Protein AF-A0A821RRM2-F1 (afdb_monomer_lite)

Structure (mmCIF, N/CA/C/O backbone):
data_AF-A0A821RRM2-F1
#
_entry.id   AF-A0A821RRM2-F1
#
loop_
_atom_site.group_PDB
_atom_site.id
_atom_site.type_symbol
_atom_site.label_atom_id
_atom_site.label_alt_id
_atom_site.label_comp_id
_atom_site.label_asym_id
_atom_site.label_entity_id
_atom_site.label_seq_id
_atom_site.pdbx_PDB_ins_code
_atom_site.Cartn_x
_atom_site.Cartn_y
_atom_site.Cartn_z
_atom_site.occupancy
_atom_site.B_iso_or_equiv
_atom_site.auth_seq_id
_atom_site.auth_comp_id
_atom_site.auth_asym_id
_atom_site.auth_atom_id
_atom_site.pdbx_PDB_model_num
ATOM 1 N N . MET A 1 1 ? -16.870 26.090 19.210 1.00 79.38 1 MET A N 1
ATOM 2 C CA . MET A 1 1 ? -16.676 26.499 17.802 1.00 79.38 1 MET A CA 1
ATOM 3 C C . MET A 1 1 ? -15.301 26.097 17.272 1.00 79.38 1 MET A C 1
ATOM 5 O O . MET A 1 1 ? -15.277 25.319 16.337 1.00 79.38 1 MET A O 1
ATOM 9 N N . ARG A 1 2 ? -14.182 26.495 17.902 1.00 90.62 2 ARG A N 1
ATOM 10 C CA . ARG A 1 2 ? -12.814 26.123 17.465 1.00 90.62 2 ARG A CA 1
ATOM 11 C C . ARG A 1 2 ? -12.615 24.626 17.156 1.00 90.62 2 ARG A C 1
ATOM 13 O O . ARG A 1 2 ? -12.273 24.300 16.036 1.00 90.62 2 ARG A O 1
ATOM 20 N N . ARG A 1 3 ? -12.985 23.727 18.078 1.00 85.62 3 ARG A N 1
ATOM 21 C CA . ARG A 1 3 ? -12.879 22.264 17.868 1.00 85.62 3 ARG A CA 1
ATOM 22 C C . ARG A 1 3 ? -13.629 21.737 16.639 1.00 85.62 3 ARG A C 1
ATOM 24 O O . ARG A 1 3 ? -13.210 20.756 16.046 1.00 85.62 3 ARG A O 1
ATOM 31 N N . LEU A 1 4 ? -14.749 22.365 16.281 1.00 85.38 4 LEU A N 1
ATOM 32 C CA . LEU A 1 4 ? -15.522 21.971 15.103 1.00 85.38 4 LEU A CA 1
ATOM 33 C C . LEU A 1 4 ? -14.800 22.395 13.820 1.00 85.38 4 LEU A C 1
ATOM 35 O O . LEU A 1 4 ? -14.797 21.649 12.850 1.00 85.38 4 LEU A O 1
ATOM 39 N N . VAL A 1 5 ? -14.169 23.573 13.831 1.00 89.31 5 VAL A N 1
ATOM 40 C CA . VAL A 1 5 ? -13.319 24.034 12.726 1.00 89.31 5 VAL A CA 1
ATOM 41 C C . VAL A 1 5 ? -12.130 23.091 12.568 1.00 89.31 5 VAL A C 1
ATOM 43 O O . VAL A 1 5 ? -11.920 22.588 11.473 1.00 89.31 5 VAL A O 1
ATOM 46 N N . ASP A 1 6 ? -11.436 22.768 13.662 1.00 85.38 6 ASP A N 1
ATOM 47 C CA . ASP A 1 6 ? -10.286 21.853 13.646 1.00 85.38 6 ASP A CA 1
ATOM 48 C C . ASP A 1 6 ? -10.661 20.471 13.069 1.00 85.38 6 ASP A C 1
ATOM 50 O O . ASP A 1 6 ? -9.916 19.908 12.276 1.00 85.38 6 ASP A O 1
ATOM 54 N N . MET A 1 7 ? -11.852 19.952 13.392 1.00 85.31 7 MET A N 1
ATOM 55 C CA . MET A 1 7 ? -12.359 18.691 12.834 1.00 85.31 7 MET A CA 1
ATOM 56 C C . MET A 1 7 ? -12.593 18.757 11.315 1.00 85.31 7 MET A C 1
ATOM 58 O O . MET A 1 7 ? -12.274 17.809 10.607 1.00 85.31 7 MET A O 1
ATOM 62 N N . ASN A 1 8 ? -13.135 19.867 10.801 1.00 86.69 8 ASN A N 1
ATOM 63 C CA . ASN A 1 8 ? -13.323 20.046 9.355 1.00 86.69 8 ASN A CA 1
ATOM 64 C C . ASN A 1 8 ? -11.982 20.196 8.627 1.00 86.69 8 ASN A C 1
ATOM 66 O O . ASN A 1 8 ? -11.813 19.681 7.529 1.00 86.69 8 ASN A O 1
ATOM 70 N N . LEU A 1 9 ? -11.023 20.880 9.249 1.00 88.19 9 LEU A N 1
ATOM 71 C CA . LEU A 1 9 ? -9.667 21.015 8.726 1.00 88.19 9 LEU A CA 1
ATOM 72 C C . LEU A 1 9 ? -8.960 19.655 8.646 1.00 88.19 9 LEU A C 1
ATOM 74 O O . LEU A 1 9 ? -8.400 19.334 7.605 1.00 88.19 9 LEU A O 1
ATOM 78 N N . ALA A 1 10 ? -9.075 18.822 9.683 1.00 84.38 10 ALA A N 1
ATOM 79 C CA . ALA A 1 10 ? -8.539 17.461 9.670 1.00 84.38 10 ALA A CA 1
ATOM 80 C C . ALA A 1 10 ? -9.186 16.577 8.588 1.00 84.38 10 ALA A C 1
ATOM 82 O O . ALA A 1 10 ? -8.520 15.731 7.999 1.00 84.38 10 ALA A O 1
ATOM 83 N N . TYR A 1 11 ? -10.474 16.780 8.292 1.00 83.50 11 TYR A N 1
ATOM 84 C CA . TYR A 1 11 ? -11.148 16.073 7.201 1.00 83.50 11 TYR A CA 1
ATOM 85 C C . TYR A 1 11 ? -10.563 16.428 5.825 1.00 83.50 11 TYR A C 1
ATOM 87 O O . TYR A 1 11 ? -10.404 15.550 4.983 1.00 83.50 11 TYR A O 1
ATOM 95 N N . ILE A 1 12 ? -10.187 17.692 5.611 1.00 86.00 12 ILE A N 1
ATOM 96 C CA . ILE A 1 12 ? -9.493 18.120 4.387 1.00 86.00 12 ILE A CA 1
ATOM 97 C C . ILE A 1 12 ? -8.112 17.464 4.293 1.00 86.00 12 ILE A C 1
ATOM 99 O O . ILE A 1 12 ? -7.766 16.926 3.248 1.00 86.00 12 ILE A O 1
ATOM 103 N N . GLU A 1 13 ? -7.342 17.463 5.385 1.00 84.62 13 GLU A N 1
ATOM 104 C CA . GLU A 1 13 ? -6.034 16.787 5.421 1.00 84.62 13 GLU A CA 1
ATOM 105 C C . GLU A 1 13 ? -6.153 15.291 5.155 1.00 84.62 13 GLU A C 1
ATOM 107 O O . GLU A 1 13 ? -5.266 14.707 4.545 1.00 84.62 13 GLU A O 1
ATOM 112 N N . HIS A 1 14 ? -7.245 14.671 5.602 1.00 82.19 14 HIS A N 1
ATOM 113 C CA . HIS A 1 14 ? -7.538 13.279 5.302 1.00 82.19 14 HIS A CA 1
ATOM 114 C C . HIS A 1 14 ? -7.825 13.058 3.818 1.00 82.19 14 HIS A C 1
ATOM 116 O O . HIS A 1 14 ? -7.229 12.169 3.216 1.00 82.19 14 HIS A O 1
ATOM 122 N N . TYR A 1 15 ? -8.710 13.869 3.239 1.00 83.56 15 TYR A N 1
ATOM 123 C CA . TYR A 1 15 ? -9.107 13.751 1.839 1.00 83.56 15 TYR A CA 1
ATOM 124 C C . TYR A 1 15 ? -7.927 13.982 0.884 1.00 83.56 15 TYR A C 1
ATOM 126 O O . TYR A 1 15 ? -7.741 13.233 -0.070 1.00 83.56 15 TYR A O 1
ATOM 134 N N . GLU A 1 16 ? -7.087 14.972 1.184 1.00 84.31 16 GLU A N 1
ATOM 135 C CA . GLU A 1 16 ? -5.896 15.297 0.388 1.00 84.31 16 GLU A CA 1
ATOM 136 C C . GLU A 1 16 ? -4.652 14.501 0.785 1.00 84.31 16 GLU A C 1
ATOM 138 O O . GLU A 1 16 ? -3.625 14.576 0.110 1.00 84.31 16 GLU A O 1
ATOM 143 N N . ALA A 1 17 ? -4.726 13.783 1.907 1.00 86.00 17 ALA A N 1
ATOM 144 C CA . ALA A 1 17 ? -3.633 13.038 2.515 1.00 86.00 17 ALA A CA 1
ATOM 145 C C . ALA A 1 17 ? -2.314 13.833 2.619 1.00 86.00 17 ALA A C 1
ATOM 147 O O . ALA A 1 17 ? -1.220 13.327 2.360 1.00 86.00 17 ALA A O 1
ATOM 148 N N . SER A 1 18 ? -2.426 15.103 3.009 1.00 84.12 18 SER A N 1
ATOM 149 C CA . SER A 1 18 ? -1.307 16.028 3.209 1.00 84.12 18 SER A CA 1
ATOM 150 C C . SER A 1 18 ? -1.674 17.069 4.268 1.00 84.12 18 SER A C 1
ATOM 152 O O . SER A 1 18 ? -2.852 17.327 4.525 1.00 84.12 18 SER A O 1
ATOM 154 N N . ASN A 1 19 ? -0.668 17.668 4.911 1.00 86.31 19 ASN A N 1
ATOM 155 C CA . ASN A 1 19 ? -0.900 18.740 5.873 1.00 86.31 19 ASN A CA 1
ATOM 156 C C . ASN A 1 19 ? -1.452 19.990 5.167 1.00 86.31 19 ASN A C 1
ATOM 158 O O . ASN A 1 19 ? -0.992 20.364 4.087 1.00 86.31 19 ASN A O 1
ATOM 162 N N . LEU A 1 20 ? -2.356 20.735 5.811 1.00 88.00 20 LEU A N 1
ATOM 163 C CA . LEU A 1 20 ? -2.951 21.941 5.208 1.00 88.00 20 LEU A CA 1
ATOM 164 C C . LEU A 1 20 ? -1.931 22.996 4.770 1.00 88.00 20 LEU A C 1
ATOM 166 O O . LEU A 1 20 ? -2.182 23.748 3.832 1.00 88.00 20 LEU A O 1
ATOM 170 N N . ASN A 1 21 ? -0.798 23.095 5.466 1.00 90.25 21 ASN A N 1
ATOM 171 C CA . ASN A 1 21 ? 0.262 24.052 5.146 1.00 90.25 21 ASN A CA 1
ATOM 172 C C . ASN A 1 21 ? 1.103 23.648 3.924 1.00 90.25 21 ASN A C 1
ATOM 174 O O . ASN A 1 21 ? 1.885 24.469 3.446 1.00 90.25 21 ASN A O 1
ATOM 178 N N . GLU A 1 22 ? 0.959 22.418 3.438 1.00 88.50 22 GLU A N 1
ATOM 179 C CA . GLU A 1 22 ? 1.596 21.907 2.220 1.00 88.50 22 GLU A CA 1
ATOM 180 C C . GLU A 1 22 ? 0.653 21.985 1.010 1.00 88.50 22 GLU A C 1
ATOM 182 O O . GLU A 1 22 ? 1.111 21.988 -0.136 1.00 88.50 22 GLU A O 1
ATOM 187 N N . LEU A 1 23 ? -0.657 22.120 1.247 1.00 87.12 23 LEU A N 1
ATOM 188 C CA . LEU A 1 23 ? -1.645 22.257 0.186 1.00 87.12 23 LEU A CA 1
ATOM 189 C C . LEU A 1 23 ? -1.514 23.598 -0.538 1.00 87.12 23 LEU A C 1
ATOM 191 O O . LEU A 1 23 ? -1.471 24.683 0.049 1.00 87.12 23 LEU A O 1
ATOM 195 N N . SER A 1 24 ? -1.536 23.537 -1.866 1.00 86.50 24 SER A N 1
ATOM 196 C CA . SER A 1 24 ? -1.605 24.740 -2.687 1.00 86.50 24 SER A CA 1
ATOM 197 C C . SER A 1 24 ? -3.017 25.322 -2.652 1.00 86.50 24 SER A C 1
ATOM 199 O O . SER A 1 24 ? -3.967 24.754 -3.196 1.00 86.50 24 SER A O 1
ATOM 201 N N . ALA A 1 25 ? -3.132 26.531 -2.096 1.00 83.75 25 ALA A N 1
ATOM 202 C CA . ALA A 1 25 ? -4.387 27.281 -2.009 1.00 83.75 25 ALA A CA 1
ATOM 203 C C . ALA A 1 25 ? -5.073 27.516 -3.372 1.00 83.75 25 ALA A C 1
ATOM 205 O O . ALA A 1 25 ? -6.271 27.783 -3.424 1.00 83.75 25 ALA A O 1
ATOM 206 N N . LYS A 1 26 ? -4.327 27.431 -4.484 1.00 81.62 26 LYS A N 1
ATOM 207 C CA . LYS A 1 26 ? -4.848 27.651 -5.842 1.00 81.62 26 LYS A CA 1
ATOM 208 C C . LYS A 1 26 ? -5.419 26.385 -6.485 1.00 81.62 26 LYS A C 1
ATOM 210 O O . LYS A 1 26 ? -6.297 26.499 -7.337 1.00 81.62 26 LYS A O 1
ATOM 215 N N . SER A 1 27 ? -4.890 25.206 -6.158 1.00 75.44 27 SER A N 1
ATOM 216 C CA . SER A 1 27 ? -5.254 23.958 -6.842 1.00 75.44 27 SER A CA 1
ATOM 217 C C . SER A 1 27 ? -6.244 23.103 -6.065 1.00 75.44 27 SER A C 1
ATOM 219 O O . SER A 1 27 ? -7.039 22.436 -6.714 1.00 75.44 27 SER A O 1
ATOM 221 N N . TYR A 1 28 ? -6.257 23.173 -4.731 1.00 72.06 28 TYR A N 1
ATOM 222 C CA . TYR A 1 28 ? -7.159 22.357 -3.907 1.00 72.06 28 TYR A CA 1
ATOM 223 C C . TYR A 1 28 ? -8.654 22.641 -4.169 1.00 72.06 28 TYR A C 1
ATOM 225 O O . TYR A 1 28 ? -9.496 21.763 -4.060 1.00 72.06 28 TYR A O 1
ATOM 233 N N . LEU A 1 29 ? -9.002 23.862 -4.592 1.00 72.44 29 LEU A N 1
ATOM 234 C CA . LEU A 1 29 ? -10.391 24.251 -4.879 1.00 72.44 29 LEU A CA 1
ATOM 235 C C . LEU A 1 29 ? -10.868 23.907 -6.297 1.00 72.44 29 LEU A C 1
ATOM 237 O O . LEU A 1 29 ? -11.991 24.264 -6.655 1.00 72.44 29 LEU A O 1
ATOM 241 N N . LYS A 1 30 ? -10.045 23.258 -7.131 1.00 73.38 30 LYS A N 1
ATOM 242 C CA . LYS A 1 30 ? -10.534 22.724 -8.406 1.00 73.38 30 LYS A CA 1
ATOM 243 C C . LYS A 1 30 ? -11.361 21.478 -8.105 1.00 73.38 30 LYS A C 1
ATOM 245 O O . LYS A 1 30 ? -10.858 20.369 -8.208 1.00 73.38 30 LYS A O 1
ATOM 250 N N . SER A 1 31 ? -12.610 21.681 -7.697 1.00 63.59 31 SER A N 1
ATOM 251 C CA . SER A 1 31 ? -13.557 20.584 -7.559 1.00 63.59 31 SER A CA 1
ATOM 252 C C . SER A 1 31 ? -13.755 19.927 -8.922 1.00 63.59 31 SER A C 1
ATOM 254 O O . SER A 1 31 ? -13.833 20.631 -9.935 1.00 63.59 31 SER A O 1
ATOM 256 N N . ASP A 1 32 ? -13.918 18.607 -8.936 1.00 64.06 32 ASP A N 1
ATOM 257 C CA . ASP A 1 32 ? -14.469 17.861 -10.069 1.00 64.06 32 ASP A CA 1
ATOM 258 C C . ASP A 1 32 ? -15.949 18.244 -10.243 1.00 64.06 32 ASP A C 1
ATOM 260 O O . ASP A 1 32 ? -16.858 17.476 -9.948 1.00 64.06 32 ASP A O 1
ATOM 264 N N . ALA A 1 33 ? -16.200 19.490 -10.655 1.00 62.00 33 ALA A N 1
ATOM 265 C CA . ALA A 1 33 ? -17.505 20.150 -10.596 1.00 62.00 33 ALA A CA 1
ATOM 266 C C . ALA A 1 33 ? -18.593 19.471 -11.447 1.00 62.00 33 ALA A C 1
ATOM 268 O O . ALA A 1 33 ? -19.766 19.797 -11.291 1.00 62.00 33 ALA A O 1
ATOM 269 N N . ASP A 1 34 ? -18.212 18.520 -12.301 1.00 66.62 34 ASP A N 1
ATOM 270 C CA . ASP A 1 34 ? -19.092 17.890 -13.282 1.00 66.62 34 ASP A CA 1
ATOM 271 C C . ASP A 1 34 ? -19.276 16.376 -13.071 1.00 66.62 34 ASP A C 1
ATOM 273 O O . ASP A 1 34 ? -19.874 15.711 -13.918 1.00 66.62 34 ASP A O 1
ATOM 277 N N . VAL A 1 35 ? -18.787 15.801 -11.964 1.00 69.81 35 VAL A N 1
ATOM 278 C CA . VAL A 1 35 ? -18.995 14.376 -11.664 1.00 69.81 35 VAL A CA 1
ATOM 279 C C . VAL A 1 35 ? -19.935 14.243 -10.472 1.00 69.81 35 VAL A C 1
ATOM 281 O O . VAL A 1 35 ? -19.576 14.588 -9.349 1.00 69.81 35 VAL A O 1
ATOM 284 N N . GLU A 1 36 ? -21.137 13.705 -10.698 1.00 71.25 36 GLU A N 1
ATOM 285 C CA . GLU A 1 36 ? -21.958 13.159 -9.612 1.00 71.25 36 GLU A CA 1
ATOM 286 C C . GLU A 1 36 ? -21.185 11.991 -8.982 1.00 71.25 36 GLU A C 1
ATOM 288 O O . GLU A 1 36 ? -21.224 10.856 -9.458 1.00 71.25 36 GLU A O 1
ATOM 293 N N . GLN A 1 37 ? -20.399 12.286 -7.949 1.00 67.06 37 GLN A N 1
ATOM 294 C CA . GLN A 1 37 ? -19.614 11.286 -7.240 1.00 67.06 37 GLN A CA 1
ATOM 295 C C . GLN A 1 37 ? -20.525 10.538 -6.269 1.00 67.06 37 GLN A C 1
ATOM 297 O O . GLN A 1 37 ? -21.070 11.100 -5.320 1.00 67.06 37 GLN A O 1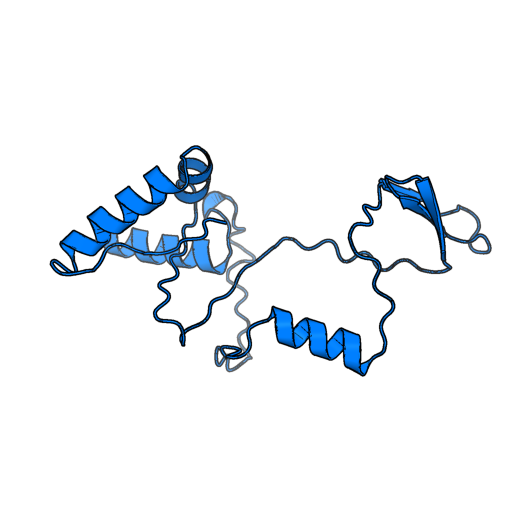
ATOM 302 N N . CYS A 1 38 ? -20.697 9.245 -6.526 1.00 74.06 38 CYS A N 1
ATOM 303 C CA . CYS A 1 38 ? -21.195 8.305 -5.539 1.00 74.06 38 CYS A CA 1
ATOM 304 C C . CYS A 1 38 ? -20.005 7.447 -5.115 1.00 74.06 38 CYS A C 1
ATOM 306 O O . CYS A 1 38 ? -19.494 6.668 -5.923 1.00 74.06 38 CYS A O 1
ATOM 308 N N . ASP A 1 39 ? -19.544 7.619 -3.877 1.00 78.62 39 ASP A N 1
ATOM 309 C CA . ASP A 1 39 ? -18.454 6.813 -3.334 1.00 78.62 39 ASP A CA 1
ATOM 310 C C . ASP A 1 39 ? -18.914 5.359 -3.222 1.00 78.62 39 ASP A C 1
ATOM 312 O O . ASP A 1 39 ? -19.776 5.004 -2.412 1.00 78.62 39 ASP A O 1
ATOM 316 N N . LEU A 1 40 ? -18.354 4.504 -4.076 1.00 81.19 40 LEU A N 1
ATOM 317 C CA . LEU A 1 40 ? -18.630 3.076 -4.068 1.00 81.19 40 LEU A CA 1
ATOM 318 C C . LEU A 1 40 ? -17.549 2.351 -3.275 1.00 81.19 40 LEU A C 1
ATOM 320 O O . LEU A 1 40 ? -16.359 2.456 -3.565 1.00 81.19 40 LEU A O 1
ATOM 324 N N . ILE A 1 41 ? -17.980 1.550 -2.307 1.00 79.94 41 ILE A N 1
ATOM 325 C CA . ILE A 1 41 ? -17.100 0.642 -1.575 1.00 79.94 41 ILE A CA 1
ATOM 326 C C . ILE A 1 41 ? -17.019 -0.671 -2.355 1.00 79.94 41 ILE A C 1
ATOM 328 O O . ILE A 1 41 ? -18.042 -1.203 -2.789 1.00 79.94 41 ILE A O 1
ATOM 332 N N . LEU A 1 42 ? -15.812 -1.220 -2.511 1.00 79.81 42 LEU A N 1
ATOM 333 C CA . LEU A 1 42 ? -15.598 -2.548 -3.090 1.00 79.81 42 LEU A CA 1
ATOM 334 C C . LEU A 1 42 ? -15.653 -3.617 -1.982 1.00 79.81 42 LEU A C 1
ATOM 336 O O . LEU A 1 42 ? -14.667 -3.788 -1.264 1.00 79.81 42 LEU A O 1
ATOM 340 N N . PRO A 1 43 ? -16.752 -4.387 -1.851 1.00 80.38 43 PRO A N 1
ATOM 341 C CA . PRO A 1 43 ? -16.950 -5.324 -0.737 1.00 80.38 43 PRO A CA 1
ATOM 342 C C . PRO A 1 43 ? -16.090 -6.591 -0.825 1.00 80.38 43 PRO A C 1
ATOM 344 O O . PRO A 1 43 ? -16.177 -7.442 0.048 1.00 80.38 43 PRO A O 1
ATOM 347 N N . ILE A 1 44 ? -15.321 -6.754 -1.903 1.00 82.12 44 ILE A N 1
ATOM 348 C CA . ILE A 1 44 ? -14.352 -7.846 -2.080 1.00 82.12 44 ILE A CA 1
ATOM 349 C C . ILE A 1 44 ? -12.915 -7.390 -1.790 1.00 82.12 44 ILE A C 1
ATOM 351 O O . ILE A 1 44 ? -11.976 -8.158 -1.972 1.00 82.12 44 ILE A O 1
ATOM 355 N N . GLY A 1 45 ? -12.732 -6.123 -1.404 1.00 82.44 45 GLY A N 1
ATOM 356 C CA . GLY A 1 45 ? -11.427 -5.489 -1.286 1.00 82.44 45 GLY A CA 1
ATOM 357 C C . GLY A 1 45 ? -10.800 -5.136 -2.639 1.00 82.44 45 GLY A C 1
ATOM 358 O O . GLY A 1 45 ? -10.987 -5.805 -3.659 1.00 82.44 45 GLY A O 1
ATOM 359 N N . LEU A 1 46 ? -10.007 -4.063 -2.650 1.00 83.44 46 LEU A N 1
ATOM 360 C CA . LEU A 1 46 ? -9.300 -3.614 -3.854 1.00 83.44 46 LEU A CA 1
ATOM 361 C C . LEU A 1 46 ? -8.260 -4.649 -4.326 1.00 83.44 46 LEU A C 1
ATOM 363 O O . LEU A 1 46 ? -8.053 -4.807 -5.526 1.00 83.44 46 LEU A O 1
ATOM 367 N N . GLY A 1 47 ? -7.662 -5.407 -3.398 1.00 87.12 47 GLY A N 1
ATOM 368 C CA . GLY A 1 47 ? -6.695 -6.466 -3.707 1.00 87.12 47 GLY A CA 1
ATOM 369 C C . GLY A 1 47 ? -7.266 -7.535 -4.641 1.00 87.12 47 GLY A C 1
ATOM 370 O O . GLY A 1 47 ? -6.702 -7.780 -5.705 1.00 87.12 47 GLY A O 1
ATOM 371 N N . SER A 1 48 ? -8.437 -8.093 -4.317 1.00 88.62 48 SER A N 1
ATOM 372 C CA . SER A 1 48 ? -9.084 -9.105 -5.163 1.00 88.62 48 SER A CA 1
ATOM 373 C C . SER A 1 48 ? -9.511 -8.559 -6.524 1.00 88.62 48 SER A C 1
ATOM 375 O O . SER A 1 48 ? -9.530 -9.298 -7.509 1.00 88.62 48 SER A O 1
ATOM 377 N N . PHE A 1 49 ? -9.836 -7.268 -6.618 1.00 89.31 49 PHE A N 1
ATOM 378 C CA . PHE A 1 49 ? -10.094 -6.630 -7.907 1.00 89.31 49 PHE A CA 1
ATOM 379 C C . PHE A 1 49 ? -8.831 -6.585 -8.784 1.00 89.31 49 PHE A C 1
ATOM 381 O O . PHE A 1 49 ? -8.884 -6.976 -9.952 1.00 89.31 49 PHE A O 1
ATOM 388 N N . ILE A 1 50 ? -7.685 -6.186 -8.219 1.00 90.88 50 ILE A N 1
ATOM 389 C CA . ILE A 1 50 ? -6.399 -6.205 -8.930 1.00 90.88 50 ILE A CA 1
ATOM 390 C C . ILE A 1 50 ? -6.031 -7.633 -9.346 1.00 90.88 50 ILE A C 1
ATOM 392 O O . ILE A 1 50 ? -5.696 -7.858 -10.508 1.00 90.88 50 ILE A O 1
ATOM 396 N N . GLU A 1 51 ? -6.169 -8.618 -8.456 1.00 92.62 51 GLU A N 1
ATOM 397 C CA . GLU A 1 51 ? -5.921 -10.031 -8.775 1.00 92.62 51 GLU A CA 1
ATOM 398 C C . GLU A 1 51 ? -6.758 -10.512 -9.967 1.00 92.62 51 GLU A C 1
ATOM 400 O O . GLU A 1 51 ? -6.232 -11.166 -10.871 1.00 92.62 51 GLU A O 1
ATOM 405 N N . GLN A 1 52 ? -8.041 -10.142 -10.025 1.00 94.19 52 GLN A N 1
ATOM 406 C CA . GLN A 1 52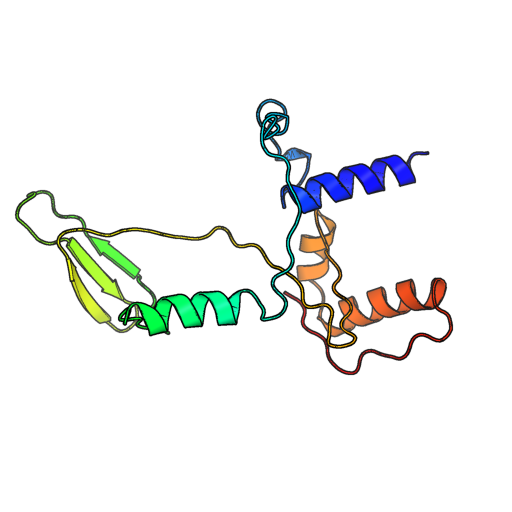 ? -8.908 -10.483 -11.153 1.00 94.19 52 GLN A CA 1
ATOM 407 C C . GLN A 1 52 ? -8.427 -9.862 -12.467 1.00 94.19 52 GLN A C 1
ATOM 409 O O . GLN A 1 52 ? -8.487 -10.529 -13.502 1.00 94.19 52 GLN A O 1
ATOM 414 N N . ILE A 1 53 ? -7.940 -8.616 -12.456 1.00 94.88 53 ILE A N 1
ATOM 415 C CA . ILE A 1 53 ? -7.362 -7.982 -13.652 1.00 94.88 53 ILE A CA 1
ATOM 416 C C . ILE A 1 53 ? -6.141 -8.772 -14.124 1.00 94.88 53 ILE A C 1
ATOM 418 O O . ILE A 1 53 ? -6.040 -9.091 -15.311 1.00 94.88 53 ILE A O 1
ATOM 422 N N . VAL A 1 54 ? -5.241 -9.114 -13.203 1.00 95.75 54 VAL A N 1
ATOM 423 C CA . VAL A 1 54 ? -4.014 -9.864 -13.500 1.00 95.75 54 VAL A CA 1
ATOM 424 C C . VAL A 1 54 ? -4.341 -11.225 -14.106 1.00 95.75 54 VAL A C 1
ATOM 426 O O . VAL A 1 54 ? -3.807 -11.574 -15.160 1.00 95.75 54 VAL A O 1
ATOM 429 N N . GLN A 1 55 ? -5.259 -11.964 -13.483 1.00 95.69 55 GLN A N 1
ATOM 430 C CA . GLN A 1 55 ? -5.653 -13.302 -13.920 1.00 95.69 55 GLN A CA 1
ATOM 431 C C . GLN A 1 55 ? -6.374 -13.285 -15.272 1.00 95.69 55 GLN A C 1
ATOM 433 O O . GLN A 1 55 ? -6.021 -14.066 -16.153 1.00 95.69 55 GLN A O 1
ATOM 438 N N . ARG A 1 56 ? -7.348 -12.384 -15.469 1.00 97.56 56 ARG A N 1
ATOM 439 C CA . ARG A 1 56 ? -8.138 -12.307 -16.714 1.00 97.56 56 ARG A CA 1
ATOM 440 C C . ARG A 1 56 ? -7.309 -11.910 -17.931 1.00 97.56 56 ARG A C 1
ATOM 442 O O . ARG A 1 56 ? -7.639 -12.321 -19.036 1.00 97.56 56 ARG A O 1
ATOM 449 N N . ASN A 1 57 ? -6.263 -11.111 -17.734 1.00 97.19 57 ASN A N 1
ATOM 450 C CA . ASN A 1 57 ? -5.402 -10.632 -18.817 1.00 97.19 57 ASN A CA 1
ATOM 451 C C . ASN A 1 57 ? -4.088 -11.420 -18.934 1.00 97.19 57 ASN A C 1
ATOM 453 O O . ASN A 1 57 ? -3.238 -11.051 -19.740 1.00 97.19 57 ASN A O 1
ATOM 457 N N . HIS A 1 58 ? -3.907 -12.479 -18.136 1.00 97.19 58 HIS A N 1
ATOM 458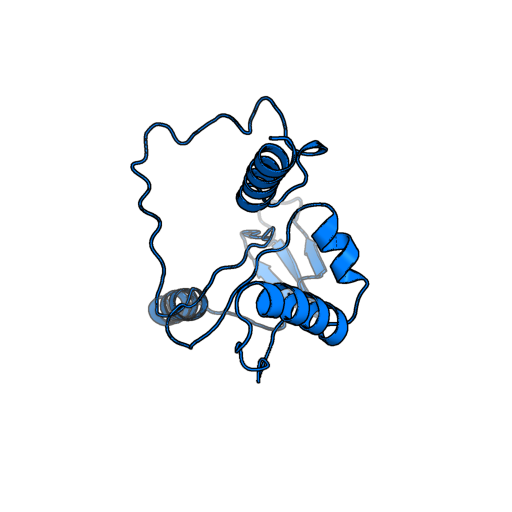 C CA . HIS A 1 58 ? -2.683 -13.286 -18.098 1.00 97.19 58 HIS A CA 1
ATOM 459 C C . HIS A 1 58 ? -1.406 -12.437 -17.965 1.00 97.19 58 HIS A C 1
ATOM 461 O O . HIS A 1 58 ? -0.394 -12.704 -18.617 1.00 97.19 58 HIS A O 1
ATOM 467 N N . LEU A 1 59 ? -1.457 -11.386 -17.139 1.00 96.00 59 LEU A N 1
ATOM 468 C CA . LEU A 1 59 ? -0.325 -10.479 -16.971 1.00 96.00 59 LEU A CA 1
ATOM 469 C C . LEU A 1 59 ? 0.820 -11.207 -16.263 1.00 96.00 59 LEU A C 1
ATOM 471 O O . LEU A 1 59 ? 0.647 -11.768 -15.180 1.00 96.00 59 LEU A O 1
ATOM 475 N N . LEU A 1 60 ? 2.005 -11.171 -16.868 1.00 96.31 60 LEU A N 1
ATOM 476 C CA . LEU A 1 60 ? 3.216 -11.724 -16.275 1.00 96.31 60 LEU A CA 1
ATOM 477 C C . LEU A 1 60 ? 3.732 -10.764 -15.203 1.00 96.31 60 LEU A C 1
ATOM 479 O O . LEU A 1 60 ? 4.354 -9.750 -15.513 1.00 96.31 60 LEU A O 1
ATOM 483 N N . ILE A 1 61 ? 3.465 -11.092 -13.941 1.00 94.56 61 ILE A N 1
ATOM 484 C CA . ILE A 1 61 ? 3.921 -10.310 -12.792 1.00 94.56 61 ILE A CA 1
ATOM 485 C C . ILE A 1 61 ? 5.060 -11.035 -12.093 1.00 94.56 61 ILE A C 1
ATOM 487 O O . ILE A 1 61 ? 4.956 -12.208 -11.740 1.00 94.56 61 ILE A O 1
ATOM 491 N N . GLN A 1 62 ? 6.141 -10.300 -11.853 1.00 95.06 62 GLN A N 1
ATOM 492 C CA . GLN A 1 62 ? 7.277 -10.764 -11.072 1.00 95.06 62 GLN A CA 1
ATOM 493 C C . GLN A 1 62 ? 7.322 -10.006 -9.750 1.00 95.06 62 GLN A C 1
ATOM 495 O O . GLN A 1 62 ? 7.855 -8.903 -9.658 1.00 95.06 62 GLN A O 1
ATOM 500 N N . LEU A 1 63 ? 6.744 -10.614 -8.715 1.00 93.69 63 LEU A N 1
ATOM 501 C CA . LEU A 1 63 ? 6.811 -10.093 -7.351 1.00 93.69 63 LEU A CA 1
ATOM 502 C C . LEU A 1 63 ? 8.242 -10.187 -6.798 1.00 93.69 63 LEU A C 1
ATOM 504 O O . LEU A 1 63 ? 9.106 -10.849 -7.379 1.00 93.69 63 LEU A O 1
ATOM 508 N N . ASN A 1 64 ? 8.493 -9.508 -5.675 1.00 92.44 64 ASN A N 1
ATOM 509 C CA . ASN A 1 64 ? 9.788 -9.508 -4.978 1.00 92.44 64 ASN A CA 1
ATOM 510 C C . ASN A 1 64 ? 10.969 -9.120 -5.884 1.00 92.44 64 ASN A C 1
ATOM 512 O O . ASN A 1 64 ? 12.077 -9.632 -5.750 1.00 92.44 64 ASN A O 1
ATOM 516 N N . THR A 1 65 ? 10.713 -8.241 -6.852 1.00 94.88 65 THR A N 1
ATOM 517 C CA . THR A 1 65 ? 11.689 -7.813 -7.851 1.00 94.88 65 THR A CA 1
ATOM 518 C C . THR A 1 65 ? 11.872 -6.307 -7.724 1.00 94.88 65 THR A C 1
ATOM 520 O O . THR A 1 65 ? 11.086 -5.526 -8.252 1.00 94.88 65 THR A O 1
ATOM 523 N N . ILE A 1 66 ? 12.896 -5.896 -6.975 1.00 92.81 66 ILE A N 1
ATOM 524 C CA . ILE A 1 66 ? 13.201 -4.480 -6.750 1.00 92.81 66 ILE A CA 1
ATOM 525 C C . ILE A 1 66 ? 14.053 -3.985 -7.915 1.00 92.81 66 ILE A C 1
ATOM 527 O O . ILE A 1 66 ? 15.190 -4.426 -8.085 1.00 92.81 66 ILE A O 1
ATOM 531 N N . VAL A 1 67 ? 13.499 -3.083 -8.726 1.00 93.06 67 VAL A N 1
ATOM 532 C CA . VAL A 1 67 ? 14.236 -2.403 -9.799 1.00 93.06 67 VAL A CA 1
ATOM 533 C C . VAL A 1 67 ? 15.186 -1.387 -9.173 1.00 93.06 67 VAL A C 1
ATOM 535 O O . VAL A 1 67 ? 14.759 -0.521 -8.416 1.00 93.06 67 VAL A O 1
ATOM 538 N N . THR A 1 68 ? 16.474 -1.491 -9.489 1.00 95.00 68 THR A N 1
ATOM 539 C CA . THR A 1 68 ? 17.526 -0.615 -8.951 1.00 95.00 68 THR A CA 1
ATOM 540 C C . THR A 1 68 ? 18.045 0.378 -9.981 1.00 95.00 68 THR A C 1
ATOM 542 O O . THR A 1 68 ? 18.535 1.440 -9.609 1.00 95.00 68 THR A O 1
ATOM 545 N N . ASN A 1 69 ? 17.947 0.058 -11.275 1.00 96.19 69 ASN A N 1
ATOM 546 C CA . ASN A 1 69 ? 18.407 0.936 -12.347 1.00 96.19 69 ASN A CA 1
ATOM 547 C C . ASN A 1 69 ? 17.577 0.736 -13.623 1.00 96.19 69 ASN A C 1
ATOM 549 O O . ASN A 1 69 ? 17.251 -0.395 -13.985 1.00 96.19 69 ASN A O 1
ATOM 553 N N . ILE A 1 70 ? 17.267 1.836 -14.310 1.00 96.00 70 ILE A N 1
ATOM 554 C CA . ILE A 1 70 ? 16.678 1.860 -15.649 1.00 96.00 70 ILE A CA 1
ATOM 555 C C . ILE A 1 70 ? 17.607 2.706 -16.523 1.00 96.00 70 ILE A C 1
ATOM 557 O O . ILE A 1 70 ? 17.615 3.933 -16.430 1.00 96.00 70 ILE A O 1
ATOM 561 N N . ASN A 1 71 ? 18.398 2.051 -17.367 1.00 97.12 71 ASN A N 1
ATOM 562 C CA . ASN A 1 71 ? 19.316 2.704 -18.288 1.00 97.12 71 ASN A CA 1
ATOM 563 C C . ASN A 1 71 ? 18.644 2.882 -19.654 1.00 97.12 71 ASN A C 1
ATOM 565 O O . ASN A 1 71 ? 18.377 1.907 -20.364 1.00 97.12 71 ASN A O 1
ATOM 569 N N . ILE A 1 72 ? 18.360 4.138 -19.995 1.00 96.12 72 ILE A N 1
ATOM 570 C CA . ILE A 1 72 ? 17.744 4.535 -21.260 1.00 96.12 72 ILE A CA 1
ATOM 571 C C . ILE A 1 72 ? 18.872 4.885 -22.242 1.00 96.12 72 ILE A C 1
ATOM 573 O O . ILE A 1 72 ? 19.608 5.844 -21.990 1.00 96.12 72 ILE A O 1
ATOM 577 N N . PRO A 1 73 ? 19.033 4.139 -23.347 1.00 95.62 73 PRO A N 1
ATOM 578 C CA . PRO A 1 73 ? 20.124 4.369 -24.281 1.00 95.62 73 PRO A CA 1
ATOM 579 C C . PRO A 1 73 ? 19.960 5.684 -25.050 1.00 95.62 73 PRO A C 1
ATOM 581 O O . PRO A 1 73 ? 18.861 6.220 -25.207 1.00 95.62 73 PRO A O 1
ATOM 584 N N . THR A 1 74 ? 21.082 6.210 -25.547 1.00 95.31 74 THR A N 1
ATOM 585 C CA . THR A 1 74 ? 21.100 7.426 -26.376 1.00 95.31 74 THR A CA 1
ATOM 586 C C . THR A 1 74 ? 20.655 7.147 -27.814 1.00 95.31 74 THR A C 1
ATOM 588 O O . THR A 1 74 ? 20.002 7.996 -28.423 1.00 95.31 74 THR A O 1
ATOM 591 N N . ASP A 1 75 ? 20.977 5.968 -28.357 1.00 94.88 75 ASP A N 1
ATOM 592 C CA . ASP A 1 75 ? 20.433 5.518 -29.639 1.00 94.88 75 ASP A CA 1
ATOM 593 C C . ASP A 1 75 ? 19.010 4.980 -29.434 1.00 94.88 75 ASP A C 1
ATOM 595 O O . ASP A 1 75 ? 18.755 4.151 -28.564 1.00 94.88 75 ASP A O 1
ATOM 599 N N . LYS A 1 76 ? 18.069 5.443 -30.262 1.00 91.38 76 LYS A N 1
ATOM 600 C CA . LYS A 1 76 ? 16.663 5.015 -30.223 1.00 91.38 76 LYS A CA 1
ATOM 601 C C . LYS A 1 76 ? 16.460 3.569 -30.680 1.00 91.38 76 LYS A C 1
ATOM 603 O O . LYS A 1 76 ? 15.370 3.032 -30.484 1.00 91.38 76 LYS A O 1
ATOM 608 N N . ASN A 1 77 ? 17.453 2.979 -31.343 1.00 94.00 77 ASN A N 1
ATOM 609 C CA . ASN A 1 77 ? 17.402 1.594 -31.799 1.00 94.00 77 ASN A CA 1
ATOM 610 C C . ASN A 1 77 ? 17.864 0.600 -30.726 1.00 94.00 77 ASN A C 1
ATOM 612 O O . ASN A 1 77 ? 17.513 -0.578 -30.816 1.00 94.00 77 ASN A O 1
ATOM 616 N N . ASP A 1 78 ? 18.597 1.065 -29.714 1.00 96.56 78 ASP A N 1
ATOM 617 C CA . ASP A 1 78 ? 19.059 0.223 -28.616 1.00 96.56 78 ASP A CA 1
ATOM 618 C C . ASP A 1 78 ? 17.929 -0.024 -27.598 1.00 96.56 78 ASP A C 1
ATOM 620 O O . ASP A 1 78 ? 17.083 0.849 -27.364 1.00 96.56 78 ASP A O 1
ATOM 624 N N . PRO A 1 79 ? 17.875 -1.214 -26.974 1.00 97.44 79 PRO A N 1
ATOM 625 C CA . PRO A 1 79 ? 16.879 -1.511 -25.955 1.00 97.44 79 PRO A CA 1
ATOM 626 C C . PRO A 1 79 ? 17.191 -0.798 -24.633 1.00 97.44 79 PRO A C 1
ATOM 628 O O . PRO A 1 79 ? 18.342 -0.596 -24.256 1.00 97.44 79 PRO A O 1
ATOM 631 N N . ILE A 1 80 ? 16.146 -0.482 -23.872 1.00 97.44 80 ILE A N 1
ATOM 632 C CA . ILE A 1 80 ? 16.246 -0.034 -22.482 1.00 97.44 80 ILE A CA 1
ATOM 633 C C . ILE A 1 80 ? 16.687 -1.217 -21.621 1.00 97.44 80 ILE A C 1
ATOM 635 O O . ILE A 1 80 ? 16.093 -2.297 -21.696 1.00 97.44 80 ILE A O 1
ATOM 639 N N . HIS A 1 81 ? 17.692 -0.994 -20.777 1.00 97.94 81 HIS A N 1
ATOM 640 C CA . HIS A 1 81 ? 18.200 -1.985 -19.832 1.00 97.94 81 HIS A CA 1
ATOM 641 C C . HIS A 1 81 ? 17.648 -1.715 -18.434 1.00 97.94 81 HIS A C 1
ATOM 643 O O . HIS A 1 81 ? 17.862 -0.645 -17.869 1.00 97.94 81 HIS A O 1
ATOM 649 N N . ILE A 1 82 ? 16.974 -2.701 -17.852 1.00 97.69 82 ILE A N 1
ATOM 650 C CA . ILE A 1 82 ? 16.447 -2.640 -16.487 1.00 97.69 82 ILE A CA 1
ATOM 651 C C . ILE A 1 82 ? 17.236 -3.626 -15.636 1.00 97.69 82 ILE A C 1
ATOM 653 O O . ILE A 1 82 ? 17.328 -4.802 -15.989 1.00 97.69 82 ILE A O 1
ATOM 657 N N . SER A 1 83 ? 17.774 -3.159 -14.517 1.00 97.88 83 SER A N 1
ATOM 658 C CA . SER A 1 83 ? 18.509 -3.981 -13.556 1.00 97.88 83 SER A CA 1
ATOM 659 C C . SER A 1 83 ? 17.769 -4.039 -12.230 1.00 97.88 83 SER A C 1
ATOM 661 O O . SER A 1 83 ? 17.155 -3.057 -11.801 1.00 97.88 83 SER A O 1
ATOM 663 N N . THR A 1 84 ? 17.846 -5.190 -11.574 1.00 97.62 84 THR A N 1
ATOM 664 C CA . THR A 1 84 ? 17.201 -5.435 -10.282 1.00 97.62 84 THR A CA 1
ATOM 665 C C . THR A 1 84 ? 18.219 -5.723 -9.188 1.00 97.62 84 THR A C 1
ATOM 667 O O . THR A 1 84 ? 19.388 -6.001 -9.453 1.00 97.62 84 THR A O 1
ATOM 670 N N . GLN A 1 85 ? 17.777 -5.646 -7.933 1.00 96.44 85 GLN A N 1
ATOM 671 C CA . GLN A 1 85 ? 18.624 -5.853 -6.755 1.00 96.44 85 GLN A CA 1
ATOM 672 C C . GLN A 1 85 ? 19.248 -7.253 -6.694 1.00 96.44 85 GLN A C 1
ATOM 674 O O . GLN A 1 85 ? 20.349 -7.419 -6.180 1.00 96.44 85 GLN A O 1
ATOM 679 N N . ASP A 1 86 ? 18.567 -8.257 -7.235 1.00 96.00 86 ASP A N 1
ATOM 680 C CA . ASP A 1 86 ? 19.054 -9.631 -7.325 1.00 96.00 86 ASP A CA 1
ATOM 681 C C . ASP A 1 86 ? 19.826 -9.917 -8.624 1.00 96.00 86 ASP A C 1
ATOM 683 O O . ASP A 1 86 ? 19.969 -11.070 -9.027 1.00 96.00 86 ASP A O 1
ATOM 687 N N . ASN A 1 87 ? 20.343 -8.866 -9.271 1.00 97.06 87 ASN A N 1
ATOM 688 C CA . ASN A 1 87 ? 21.156 -8.923 -10.486 1.00 97.06 87 ASN A CA 1
ATOM 689 C C . ASN A 1 87 ? 20.457 -9.567 -11.698 1.00 97.06 87 ASN A C 1
ATOM 691 O O . ASN A 1 87 ? 21.126 -10.077 -12.599 1.00 97.06 87 ASN A O 1
ATOM 695 N N . ARG A 1 88 ? 19.118 -9.546 -11.762 1.00 97.50 88 ARG A N 1
ATOM 696 C CA . ARG A 1 88 ? 18.403 -9.855 -13.009 1.00 97.50 88 ARG A CA 1
ATOM 697 C C . ARG A 1 88 ? 18.443 -8.642 -13.938 1.00 97.50 88 ARG A C 1
ATOM 699 O O . ARG A 1 88 ? 18.450 -7.491 -13.498 1.00 97.50 88 ARG A O 1
ATOM 706 N N . HIS A 1 89 ? 18.449 -8.923 -15.239 1.00 97.44 89 HIS A N 1
ATOM 707 C CA . HIS A 1 89 ? 18.452 -7.909 -16.287 1.00 97.44 89 HIS A CA 1
ATOM 708 C C . HIS A 1 89 ? 17.303 -8.144 -17.262 1.00 97.44 89 HIS A C 1
ATOM 710 O O . HIS A 1 89 ? 17.100 -9.265 -17.731 1.00 97.44 89 HIS A O 1
ATOM 716 N N . TYR A 1 90 ? 16.583 -7.075 -17.591 1.00 97.25 90 TYR A N 1
ATOM 717 C CA . TYR A 1 90 ? 15.506 -7.087 -18.575 1.00 97.25 90 TYR A CA 1
ATOM 718 C C . TYR A 1 90 ? 15.819 -6.096 -19.687 1.00 97.25 90 TYR A C 1
ATOM 720 O O . TYR A 1 90 ? 16.368 -5.021 -19.440 1.00 97.25 90 TYR A O 1
ATOM 728 N N . LEU A 1 91 ? 15.446 -6.469 -20.909 1.00 97.69 91 LEU A N 1
ATOM 729 C CA . LEU A 1 91 ? 15.544 -5.622 -22.090 1.00 97.69 91 LEU A CA 1
ATOM 730 C C . LEU A 1 91 ? 14.138 -5.301 -22.570 1.00 97.69 91 LEU A C 1
ATOM 732 O O . LEU A 1 91 ? 13.310 -6.201 -22.713 1.00 97.69 91 LEU A O 1
ATOM 736 N N . SER A 1 92 ? 13.869 -4.028 -22.833 1.00 97.00 92 SER A N 1
ATOM 737 C CA . SER A 1 92 ? 12.583 -3.606 -23.380 1.00 97.00 92 SER A CA 1
ATOM 738 C C . SER A 1 92 ? 12.742 -2.426 -24.323 1.00 97.00 92 SER A C 1
ATOM 740 O O . SER A 1 92 ? 13.655 -1.621 -24.188 1.00 97.00 92 SER A O 1
ATOM 742 N N . LYS A 1 93 ? 11.812 -2.282 -25.264 1.00 96.12 93 LYS A N 1
ATOM 743 C CA . LYS A 1 93 ? 11.722 -1.087 -26.109 1.00 96.12 93 LYS A CA 1
ATOM 744 C C . LYS A 1 93 ? 11.091 0.100 -25.373 1.00 96.12 93 LYS A C 1
ATOM 746 O O . LYS A 1 93 ? 11.394 1.248 -25.676 1.00 96.12 93 LYS A O 1
ATOM 751 N N . TYR A 1 94 ? 10.207 -0.181 -24.416 1.00 94.56 94 TYR A N 1
ATOM 752 C CA . TYR A 1 94 ? 9.465 0.826 -23.661 1.00 94.56 94 TYR A CA 1
ATOM 753 C C . TYR A 1 94 ? 9.401 0.444 -22.186 1.00 94.56 94 TYR A C 1
ATOM 755 O O . TYR A 1 94 ? 9.301 -0.736 -21.845 1.00 94.56 94 TYR A O 1
ATOM 763 N N . VAL A 1 95 ? 9.414 1.446 -21.312 1.00 94.06 95 VAL A N 1
ATOM 764 C CA . VAL A 1 95 ? 9.193 1.264 -19.876 1.00 94.06 95 VAL A CA 1
ATOM 765 C C . VAL A 1 95 ? 8.081 2.203 -19.449 1.00 94.06 95 VAL A C 1
ATOM 767 O O . VAL A 1 95 ? 8.171 3.412 -19.650 1.00 94.06 95 VAL A O 1
ATOM 770 N N . LEU A 1 96 ? 7.027 1.632 -18.872 1.00 92.94 96 LEU A N 1
ATOM 771 C CA . LEU A 1 96 ? 5.987 2.388 -18.193 1.00 92.94 96 LEU A CA 1
ATOM 772 C C . LEU A 1 96 ? 6.327 2.404 -16.703 1.00 92.94 96 LEU A C 1
ATOM 774 O O . LEU A 1 96 ? 6.380 1.352 -16.071 1.00 92.94 96 LEU A O 1
ATOM 778 N N . ILE A 1 97 ? 6.584 3.591 -16.157 1.00 86.56 97 ILE A N 1
ATOM 779 C CA . ILE A 1 97 ? 6.907 3.768 -14.741 1.00 86.56 97 ILE A CA 1
ATOM 780 C C . ILE A 1 97 ? 5.635 4.194 -14.014 1.00 86.56 97 ILE A C 1
ATOM 782 O O . ILE A 1 97 ? 5.158 5.312 -14.191 1.00 86.56 97 ILE A O 1
ATOM 786 N N . THR A 1 98 ? 5.103 3.304 -13.184 1.00 83.56 98 THR A N 1
ATOM 787 C CA . THR A 1 98 ? 3.963 3.575 -12.299 1.00 83.56 98 THR A CA 1
ATOM 788 C C . THR A 1 98 ? 4.432 3.513 -10.849 1.00 83.56 98 THR A C 1
ATOM 790 O O . THR A 1 98 ? 4.115 2.573 -10.122 1.00 83.56 98 THR A O 1
ATOM 793 N N . ILE A 1 99 ? 5.257 4.477 -10.434 1.00 73.69 99 ILE A N 1
ATOM 794 C CA . ILE A 1 99 ? 5.615 4.625 -9.018 1.00 73.69 99 ILE A CA 1
ATOM 795 C C . ILE A 1 99 ? 4.428 5.304 -8.340 1.00 73.69 99 ILE A C 1
ATOM 797 O O . ILE A 1 99 ? 4.103 6.450 -8.647 1.00 73.69 99 ILE A O 1
ATOM 801 N N . SER A 1 100 ? 3.746 4.573 -7.468 1.00 58.47 100 SER A N 1
ATOM 802 C CA . SER A 1 100 ? 2.636 5.099 -6.681 1.00 58.47 100 SER A CA 1
ATOM 803 C C . SER A 1 100 ? 3.144 5.997 -5.554 1.00 58.47 100 SER A C 1
ATOM 805 O O . SER A 1 100 ? 4.049 5.607 -4.818 1.00 58.47 100 SER A O 1
ATOM 807 N N . PHE A 1 101 ? 2.483 7.137 -5.358 1.00 41.38 101 PHE A N 1
ATOM 808 C CA . PHE A 1 101 ? 2.296 7.714 -4.027 1.00 41.38 101 PHE A CA 1
ATOM 809 C C . PHE A 1 101 ? 1.061 7.013 -3.432 1.00 41.38 101 PHE A C 1
ATOM 811 O O . PHE A 1 101 ? 0.030 6.931 -4.098 1.00 41.38 101 PHE A O 1
ATOM 818 N N . GLY A 1 102 ? 1.218 6.341 -2.288 1.00 35.66 102 GLY A N 1
ATOM 819 C CA . GLY A 1 102 ? 0.253 5.344 -1.799 1.00 35.66 102 GLY A CA 1
ATOM 820 C C . GLY A 1 102 ? -0.995 5.935 -1.139 1.00 35.66 102 GLY A C 1
ATOM 821 O O . GLY A 1 102 ? -0.895 6.982 -0.515 1.00 35.66 102 GLY A O 1
ATOM 822 N N . PHE A 1 103 ? -2.129 5.219 -1.220 1.00 34.66 103 PHE A N 1
ATOM 823 C CA . PHE A 1 103 ? -3.359 5.455 -0.438 1.00 34.66 103 PHE A CA 1
ATOM 824 C C . PHE A 1 103 ? -4.097 4.134 -0.121 1.00 34.66 103 PHE A C 1
ATOM 826 O O . PHE A 1 103 ? -3.937 3.144 -0.840 1.00 34.66 103 PHE A O 1
ATOM 833 N N . PHE A 1 104 ? -4.908 4.129 0.949 1.00 34.25 104 PHE A N 1
ATOM 834 C CA . PHE A 1 104 ? -5.530 2.949 1.589 1.00 34.25 104 PHE A CA 1
ATOM 835 C C . PHE A 1 104 ? -7.077 2.975 1.571 1.00 34.25 104 PHE A C 1
ATOM 837 O O . PHE A 1 104 ? -7.675 4.044 1.447 1.00 34.25 104 PHE A O 1
ATOM 844 N N . HIS A 1 105 ? -7.744 1.814 1.738 1.00 42.97 105 HIS A N 1
ATOM 845 C CA . HIS A 1 105 ? -9.219 1.710 1.794 1.00 42.97 105 HIS A CA 1
ATOM 846 C C . HIS A 1 105 ? -9.769 0.492 2.592 1.00 42.97 105 HIS A C 1
ATOM 848 O O . HIS A 1 105 ? -9.045 -0.473 2.823 1.00 42.97 105 HIS A O 1
ATOM 854 N N . CYS A 1 106 ? -11.052 0.545 3.006 1.00 43.81 106 CYS A N 1
ATOM 855 C CA . CYS A 1 106 ? -11.678 -0.188 4.138 1.00 43.81 106 CYS A CA 1
ATOM 856 C C . CYS A 1 106 ? -12.667 -1.337 3.764 1.00 43.81 106 CYS A C 1
ATOM 858 O O . CYS A 1 106 ? -13.173 -1.375 2.643 1.00 43.81 106 CYS A O 1
ATOM 860 N N . HIS A 1 107 ? -12.978 -2.244 4.719 1.00 50.44 107 HIS A N 1
ATOM 861 C CA . HIS A 1 107 ? -13.870 -3.418 4.575 1.00 50.44 107 HIS A CA 1
ATOM 862 C C . HIS A 1 107 ? -14.962 -3.499 5.687 1.00 50.44 107 HIS A C 1
ATOM 864 O O . HIS A 1 107 ? -14.638 -3.731 6.851 1.00 50.44 107 HIS A O 1
ATOM 870 N N . PRO A 1 108 ? -16.265 -3.329 5.383 1.00 54.25 108 PRO A N 1
ATOM 871 C CA . PRO A 1 108 ? -17.318 -3.162 6.401 1.00 54.25 108 PRO A CA 1
ATOM 872 C C . PRO A 1 108 ? -17.941 -4.458 6.968 1.00 54.25 108 PRO A C 1
ATOM 874 O O . PRO A 1 108 ? -18.746 -4.381 7.896 1.00 54.25 108 PRO A O 1
ATOM 877 N N . HIS A 1 109 ? -17.617 -5.646 6.446 1.00 62.81 109 HIS A N 1
ATOM 878 C CA . HIS A 1 109 ? -18.325 -6.889 6.808 1.00 62.81 109 HIS A CA 1
ATOM 879 C C . HIS A 1 109 ? -17.748 -7.655 8.013 1.00 62.81 109 HIS A C 1
ATOM 881 O O . HIS A 1 109 ? -18.409 -8.555 8.526 1.00 62.81 109 HIS A O 1
ATOM 887 N N . ASP A 1 110 ? -16.572 -7.273 8.516 1.00 69.12 110 ASP A N 1
ATOM 888 C CA . ASP A 1 110 ? -15.776 -8.128 9.414 1.00 69.12 110 ASP A CA 1
ATOM 889 C C . ASP A 1 110 ? -15.758 -7.681 10.886 1.00 69.12 110 ASP A C 1
ATOM 891 O O . ASP A 1 110 ? -14.849 -8.035 11.635 1.00 69.12 110 ASP A O 1
ATOM 895 N N . HIS A 1 111 ? -16.735 -6.872 11.322 1.00 74.19 111 HIS A N 1
ATOM 896 C CA . HIS A 1 111 ? -16.690 -6.174 12.622 1.00 74.19 111 HIS A CA 1
ATOM 897 C C . HIS A 1 111 ? -15.375 -5.399 12.828 1.00 74.19 111 HIS A C 1
ATOM 899 O O . HIS A 1 111 ? -14.861 -5.274 13.941 1.00 74.19 111 HIS A O 1
ATOM 905 N N . MET A 1 112 ? -14.830 -4.883 11.727 1.00 80.06 112 MET A N 1
ATOM 906 C CA . MET A 1 112 ? -13.597 -4.118 11.701 1.00 80.06 112 MET A CA 1
ATOM 907 C C . MET A 1 112 ? -13.909 -2.637 11.909 1.00 80.06 112 MET A C 1
ATOM 909 O O . MET A 1 112 ? -14.817 -2.085 11.289 1.00 80.06 112 MET A O 1
ATOM 913 N N . LEU A 1 113 ? -13.139 -1.993 12.782 1.00 80.69 113 LEU A N 1
ATOM 914 C CA . LEU A 1 113 ? -13.122 -0.544 12.912 1.00 80.69 113 LEU A CA 1
ATOM 915 C C . LEU A 1 113 ? -11.850 -0.026 12.246 1.00 80.69 113 LEU A C 1
ATOM 917 O O . LEU A 1 113 ? -10.750 -0.377 12.668 1.00 80.69 113 LEU A O 1
ATOM 921 N N . THR A 1 114 ? -12.007 0.823 11.237 1.00 83.44 114 THR A N 1
ATOM 922 C CA . THR A 1 114 ? -10.891 1.528 10.604 1.00 83.44 114 THR A CA 1
ATOM 923 C C . THR A 1 114 ? -10.877 2.967 11.082 1.00 83.44 114 THR A C 1
ATOM 925 O O . THR A 1 114 ? -11.910 3.637 11.109 1.00 83.44 114 THR A O 1
ATOM 928 N N . LEU A 1 115 ? -9.698 3.426 11.480 1.00 84.25 115 LEU A N 1
ATOM 929 C CA . LEU A 1 115 ? -9.460 4.780 11.948 1.00 84.25 115 LEU A CA 1
ATOM 930 C C . LEU A 1 115 ? -8.417 5.404 11.040 1.00 84.25 115 LEU A C 1
ATOM 932 O O . LEU A 1 115 ? -7.364 4.817 10.812 1.00 84.25 115 LEU A O 1
ATOM 936 N N . PHE A 1 116 ? -8.726 6.589 10.534 1.00 83.69 116 PHE A N 1
ATOM 937 C CA . PHE A 1 116 ? -7.793 7.365 9.739 1.00 83.69 116 PHE A CA 1
ATOM 938 C C . PHE A 1 116 ? -7.122 8.391 10.639 1.00 83.69 116 PHE A C 1
ATOM 940 O O . PHE A 1 116 ? -7.796 9.143 11.348 1.00 83.69 116 PHE A O 1
ATOM 947 N N . VAL A 1 117 ? -5.794 8.399 10.615 1.00 83.38 117 VAL A N 1
ATOM 948 C CA . VAL A 1 117 ? -4.983 9.414 11.278 1.00 83.38 117 VAL A CA 1
ATOM 949 C C . VAL A 1 117 ? -4.300 10.222 10.193 1.00 83.38 117 VAL A C 1
ATOM 951 O O . VAL A 1 117 ? -3.708 9.664 9.273 1.00 83.38 117 VAL A O 1
ATOM 954 N N . CYS A 1 118 ? -4.433 11.540 10.275 1.00 83.50 118 CYS A N 1
ATOM 955 C CA . CYS A 1 118 ? -3.945 12.458 9.256 1.00 83.50 118 CYS A CA 1
ATOM 956 C C . CYS A 1 118 ? -3.266 13.659 9.911 1.00 83.50 118 CYS A C 1
ATOM 958 O O . CYS A 1 118 ? -3.390 13.889 11.121 1.00 83.50 118 CYS A O 1
ATOM 960 N N . GLY A 1 119 ? -2.547 14.418 9.090 1.00 82.38 119 GLY A N 1
ATOM 961 C CA . GLY A 1 119 ? -1.802 15.588 9.528 1.00 82.38 119 GLY A CA 1
ATOM 962 C C . GLY A 1 119 ? -0.629 15.233 10.447 1.00 82.38 119 GLY A C 1
ATOM 963 O O . GLY A 1 119 ? -0.164 14.100 10.496 1.00 82.38 119 GLY A O 1
ATOM 964 N N . LYS A 1 120 ? -0.174 16.194 11.254 1.00 84.31 120 LYS A N 1
ATOM 965 C CA . LYS A 1 120 ? 0.989 16.023 12.153 1.00 84.31 120 LYS A CA 1
ATOM 966 C C . LYS A 1 120 ? 0.879 14.846 13.122 1.00 84.31 120 LYS A C 1
ATOM 968 O O . LYS A 1 120 ? 1.894 14.267 13.495 1.00 84.31 120 LYS A O 1
ATOM 973 N N . ILE A 1 121 ? -0.346 14.503 13.525 1.00 86.00 121 ILE A N 1
ATOM 974 C CA . ILE A 1 121 ? -0.590 13.401 14.455 1.00 86.00 121 ILE A CA 1
ATOM 975 C C . ILE A 1 121 ? -0.143 12.074 13.833 1.00 86.00 121 ILE A C 1
ATOM 977 O O . ILE A 1 121 ? 0.365 11.235 14.566 1.00 86.00 121 ILE A O 1
ATOM 981 N N . SER A 1 122 ? -0.260 11.874 12.512 1.00 87.31 122 SER A N 1
ATOM 982 C CA . SER A 1 122 ? 0.182 10.613 11.896 1.00 87.31 122 SER A CA 1
ATOM 983 C C . SER A 1 122 ? 1.687 10.409 12.079 1.00 87.31 122 SER A C 1
ATOM 985 O O . SER A 1 122 ? 2.101 9.365 12.567 1.00 87.31 122 SER A O 1
ATOM 987 N N . THR A 1 123 ? 2.493 11.444 11.829 1.00 88.44 123 THR A N 1
ATOM 988 C CA . THR A 1 123 ? 3.949 11.402 12.034 1.00 88.44 123 THR A CA 1
ATOM 989 C C . THR A 1 123 ? 4.333 11.213 13.504 1.00 88.44 123 THR A C 1
ATOM 991 O O . THR A 1 123 ? 5.332 10.566 13.808 1.00 88.44 123 THR A O 1
ATOM 994 N N . GLU A 1 124 ? 3.560 11.772 14.438 1.00 91.25 124 GLU A N 1
ATOM 995 C CA . GLU A 1 124 ? 3.774 11.559 15.876 1.00 91.25 124 GLU A CA 1
ATOM 996 C C . GLU A 1 124 ? 3.442 10.122 16.305 1.00 91.25 124 GLU A C 1
ATOM 998 O O . GLU A 1 124 ? 4.134 9.566 17.160 1.00 91.25 124 GLU A O 1
ATOM 1003 N N . LEU A 1 125 ? 2.404 9.512 15.720 1.00 90.69 125 LEU A N 1
ATOM 1004 C CA . LEU A 1 125 ? 2.050 8.117 15.983 1.00 90.69 125 LEU A CA 1
ATOM 1005 C C . LEU A 1 125 ? 3.051 7.139 15.359 1.00 90.69 125 LEU A C 1
ATOM 1007 O O . LEU A 1 125 ? 3.327 6.124 15.980 1.00 90.69 125 LEU A O 1
ATOM 1011 N N . GLU A 1 126 ? 3.662 7.454 14.212 1.00 92.50 126 GLU A N 1
ATOM 1012 C CA . GLU A 1 126 ? 4.732 6.632 13.608 1.00 92.50 126 GLU A CA 1
ATOM 1013 C C . GLU A 1 126 ? 5.948 6.430 14.536 1.00 92.50 126 GLU A C 1
ATOM 1015 O O . GLU A 1 126 ? 6.758 5.532 14.315 1.00 92.50 126 GLU A O 1
ATOM 1020 N N . GLN A 1 127 ? 6.097 7.260 15.576 1.00 96.00 127 GLN A N 1
ATOM 1021 C CA . GLN A 1 127 ? 7.153 7.130 16.589 1.00 96.00 127 GLN A CA 1
ATOM 1022 C C . GLN A 1 127 ? 6.762 6.242 17.783 1.00 96.00 127 GLN A C 1
ATOM 1024 O O . GLN A 1 127 ? 7.573 6.057 18.691 1.00 96.00 127 GLN A O 1
ATOM 1029 N N . GLN A 1 128 ? 5.531 5.735 17.821 1.00 96.44 128 GLN A N 1
ATOM 1030 C CA . GLN A 1 128 ? 4.983 4.919 18.907 1.00 96.44 128 GLN A CA 1
ATOM 1031 C C . GLN A 1 128 ? 4.861 3.461 18.471 1.00 96.44 128 GLN A C 1
ATOM 1033 O O . GLN A 1 128 ? 4.860 3.161 17.278 1.00 96.44 128 GLN A O 1
ATOM 1038 N N . THR A 1 129 ? 4.748 2.537 19.428 1.00 97.19 129 THR A N 1
ATOM 1039 C CA . THR A 1 129 ? 4.449 1.142 19.070 1.00 97.19 129 THR A CA 1
ATOM 1040 C C . THR A 1 129 ? 2.968 0.966 18.753 1.00 97.19 129 THR A C 1
ATOM 1042 O O . THR A 1 129 ? 2.111 1.680 19.282 1.00 97.19 129 THR A O 1
ATOM 1045 N N . ASP A 1 130 ? 2.642 -0.037 17.938 1.00 95.31 130 ASP A N 1
ATOM 1046 C CA . ASP A 1 130 ? 1.258 -0.396 17.626 1.00 95.31 130 ASP A CA 1
ATOM 1047 C C . ASP A 1 130 ? 0.412 -0.570 18.899 1.00 95.31 130 ASP A C 1
ATOM 1049 O O . ASP A 1 130 ? -0.720 -0.098 18.963 1.00 95.31 130 ASP A O 1
ATOM 1053 N N . GLU A 1 131 ? 0.949 -1.198 19.949 1.00 96.56 131 GLU A N 1
ATOM 1054 C CA . GLU A 1 131 ? 0.241 -1.389 21.219 1.00 96.56 131 GLU A CA 1
ATOM 1055 C C . GLU A 1 131 ? -0.098 -0.065 21.913 1.00 96.56 131 GLU A C 1
ATOM 1057 O O . GLU A 1 131 ? -1.195 0.079 22.460 1.00 96.56 131 GLU A O 1
ATOM 1062 N N . GLU A 1 132 ? 0.818 0.906 21.892 1.00 96.38 132 GLU A N 1
ATOM 1063 C CA . GLU A 1 132 ? 0.608 2.234 22.475 1.00 96.38 132 GLU A CA 1
ATOM 1064 C C . GLU A 1 132 ? -0.475 3.006 21.718 1.00 96.38 132 GLU A C 1
ATOM 1066 O O . GLU A 1 132 ? -1.353 3.616 22.341 1.00 96.38 132 GLU A O 1
ATOM 1071 N N . ILE A 1 133 ? -0.444 2.938 20.383 1.00 94.31 133 ILE A N 1
ATOM 1072 C CA . ILE A 1 133 ? -1.441 3.550 19.499 1.00 94.31 133 ILE A CA 1
ATOM 1073 C C . ILE A 1 133 ? -2.819 2.932 19.767 1.00 94.31 133 ILE A C 1
ATOM 1075 O O . ILE A 1 133 ? -3.802 3.645 19.998 1.00 94.31 133 ILE A O 1
ATOM 1079 N N . ILE A 1 134 ? -2.902 1.598 19.797 1.00 94.19 134 ILE A N 1
ATOM 1080 C CA . ILE A 1 134 ? -4.156 0.867 20.002 1.00 94.19 134 ILE A CA 1
ATOM 1081 C C . ILE A 1 134 ? -4.725 1.093 21.402 1.00 94.19 134 ILE A C 1
ATOM 1083 O O . ILE A 1 134 ? -5.936 1.280 21.533 1.00 94.19 134 ILE A O 1
ATOM 1087 N N . GLU A 1 135 ? -3.900 1.125 22.449 1.00 95.06 135 GLU A N 1
ATOM 1088 C CA . GLU A 1 135 ? -4.382 1.406 23.802 1.00 95.06 135 GLU A CA 1
ATOM 1089 C C . GLU A 1 135 ? -4.927 2.839 23.903 1.00 95.06 135 GLU A C 1
ATOM 1091 O O . GLU A 1 135 ? -6.012 3.041 24.452 1.00 95.06 135 GLU A O 1
ATOM 1096 N N . GLN A 1 136 ? -4.257 3.833 23.312 1.00 93.44 136 GLN A N 1
ATOM 1097 C CA . GLN A 1 136 ? -4.765 5.211 23.268 1.00 93.44 136 GLN A CA 1
ATOM 1098 C C . GLN A 1 136 ? -6.107 5.314 22.540 1.00 93.44 136 GLN A C 1
ATOM 1100 O O . GLN A 1 136 ? -7.055 5.918 23.057 1.00 93.44 136 GLN A O 1
ATOM 1105 N N . ILE A 1 137 ? -6.217 4.681 21.369 1.00 91.75 137 ILE A N 1
ATOM 1106 C CA . ILE A 1 137 ? -7.466 4.584 20.608 1.00 91.75 137 ILE A CA 1
ATOM 1107 C C . ILE A 1 137 ? -8.557 3.922 21.454 1.00 91.75 137 ILE A C 1
ATOM 1109 O O . ILE A 1 137 ? -9.666 4.451 21.566 1.00 91.75 137 ILE A O 1
ATOM 1113 N N . PHE A 1 138 ? -8.250 2.791 22.090 1.00 91.38 138 PHE A N 1
ATOM 1114 C CA . PHE A 1 138 ? -9.199 2.044 22.905 1.00 91.38 138 PHE A CA 1
ATOM 1115 C C . PHE A 1 138 ? -9.696 2.868 24.097 1.00 91.38 138 PHE A C 1
ATOM 1117 O O . PHE A 1 138 ? -10.898 2.899 24.366 1.00 91.38 138 PHE A O 1
ATOM 1124 N N . GLN A 1 139 ? -8.812 3.608 24.773 1.00 93.56 139 GLN A N 1
ATOM 1125 C CA . GLN A 1 139 ? -9.195 4.513 25.859 1.00 93.56 139 GLN A CA 1
ATOM 1126 C C . GLN A 1 139 ? -10.106 5.647 25.379 1.00 93.56 139 GLN A C 1
ATOM 1128 O O . GLN A 1 139 ? -11.062 6.002 26.073 1.00 93.56 139 GLN A O 1
ATOM 1133 N N . CYS A 1 140 ? -9.862 6.198 24.189 1.00 90.12 140 C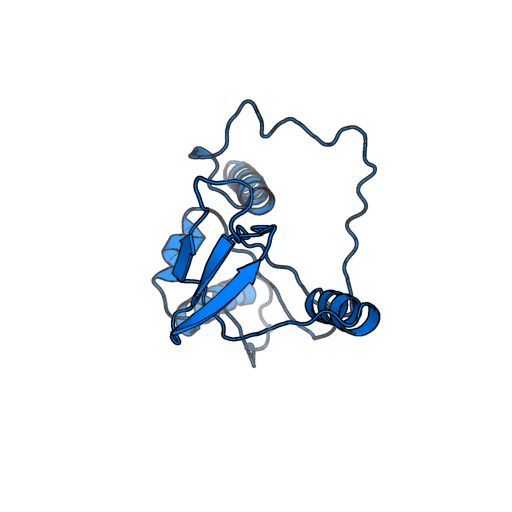YS A N 1
ATOM 1134 C CA . CYS A 1 140 ? -10.752 7.182 23.575 1.00 90.12 140 CYS A CA 1
ATOM 1135 C C . CYS A 1 140 ? -12.127 6.581 23.256 1.00 90.12 140 CYS A C 1
ATOM 1137 O O . CYS A 1 140 ? -13.148 7.149 23.650 1.00 90.12 140 CYS A O 1
ATOM 1139 N N . LEU A 1 141 ? -12.166 5.408 22.619 1.00 85.69 141 LEU A N 1
ATOM 1140 C CA . LEU A 1 141 ? -13.412 4.718 22.283 1.00 85.69 141 LEU A CA 1
ATOM 1141 C C . LEU A 1 141 ? -14.213 4.354 23.530 1.00 85.69 141 LEU A C 1
ATOM 1143 O O . LEU A 1 141 ? -15.422 4.555 23.546 1.00 85.69 141 LEU A O 1
ATOM 1147 N N . LYS A 1 142 ? -13.558 3.906 24.605 1.00 91.69 142 LYS A N 1
ATOM 1148 C CA . LYS A 1 142 ? -14.210 3.537 25.869 1.00 91.69 142 LYS A CA 1
ATOM 1149 C C . LYS A 1 142 ? -14.924 4.709 26.548 1.00 91.69 142 LYS A C 1
ATOM 1151 O O . LYS A 1 142 ? -15.882 4.498 27.288 1.00 91.69 142 LYS A O 1
ATOM 1156 N N . ARG A 1 143 ? -14.501 5.953 26.291 1.00 91.62 143 ARG A N 1
ATOM 1157 C CA . ARG A 1 143 ? -15.207 7.155 26.776 1.00 91.62 143 ARG A CA 1
ATOM 1158 C C . ARG A 1 143 ? -16.549 7.368 26.076 1.00 91.62 143 ARG A C 1
ATOM 1160 O O . ARG A 1 143 ? -17.448 7.941 26.679 1.00 91.62 143 ARG A O 1
ATOM 1167 N N . ILE A 1 144 ? -16.675 6.921 24.827 1.00 91.25 144 ILE A N 1
ATOM 1168 C CA . ILE A 1 144 ? -17.896 7.029 24.013 1.00 91.25 144 ILE A CA 1
ATOM 1169 C C . ILE A 1 144 ? -18.759 5.774 24.203 1.00 91.25 144 ILE A C 1
ATOM 1171 O O . ILE A 1 144 ? -19.963 5.856 24.430 1.00 91.25 144 ILE A O 1
ATOM 1175 N N . TYR A 1 145 ? -18.114 4.611 24.172 1.00 91.06 145 TYR A N 1
ATOM 1176 C CA . TYR A 1 145 ? -18.705 3.284 24.246 1.00 91.06 145 TYR A CA 1
ATOM 1177 C C . TYR A 1 145 ? -18.151 2.554 25.471 1.00 91.06 145 TYR A C 1
ATOM 1179 O O . TYR A 1 145 ? -17.189 1.793 25.386 1.00 91.06 145 TYR A O 1
ATOM 1187 N N . SER A 1 146 ? -18.762 2.771 26.634 1.00 92.44 146 SER A N 1
ATOM 1188 C CA . SER A 1 146 ? -18.259 2.263 27.923 1.00 92.44 146 SER A CA 1
ATOM 1189 C C . SER A 1 146 ? -18.077 0.740 27.990 1.00 92.44 146 SER A C 1
ATOM 1191 O O . SER A 1 146 ? -17.262 0.258 28.779 1.00 92.44 146 SER A O 1
ATOM 1193 N N . GLN A 1 147 ? -18.802 -0.009 27.155 1.00 94.00 147 GLN A N 1
ATOM 1194 C CA . GLN A 1 147 ? -18.784 -1.473 27.087 1.00 94.00 147 GLN A CA 1
ATOM 1195 C C . GLN A 1 147 ? -18.068 -2.030 25.842 1.00 94.00 147 GLN A C 1
ATOM 1197 O O . GLN A 1 147 ? -18.240 -3.204 25.522 1.00 94.00 147 GLN A O 1
ATOM 1202 N N . ILE A 1 148 ? -17.283 -1.221 25.119 1.00 90.62 148 ILE A N 1
ATOM 1203 C CA . ILE A 1 148 ? -16.570 -1.696 23.924 1.00 90.62 148 ILE A CA 1
ATOM 1204 C C . ILE A 1 148 ? -15.577 -2.824 24.282 1.00 90.62 148 ILE A C 1
ATOM 1206 O O . ILE A 1 148 ? -14.771 -2.659 25.208 1.00 90.62 148 ILE A O 1
ATOM 1210 N N . PRO A 1 149 ? -15.622 -3.985 23.597 1.00 91.75 149 PRO A N 1
ATOM 1211 C CA . PRO A 1 149 ? -14.669 -5.064 23.835 1.00 91.75 149 PRO A CA 1
ATOM 1212 C C . PRO A 1 149 ? -13.273 -4.671 23.342 1.00 91.75 149 PRO A C 1
ATOM 1214 O O . PRO A 1 149 ? -13.135 -3.901 22.392 1.00 91.75 149 PRO A O 1
ATOM 1217 N N . LYS A 1 150 ? -12.224 -5.218 23.972 1.00 91.75 150 LYS A N 1
ATOM 1218 C CA . LYS A 1 150 ? -10.850 -5.036 23.482 1.00 91.75 150 LYS A CA 1
ATOM 1219 C C . LYS A 1 150 ? -10.706 -5.625 22.071 1.00 91.75 150 LYS A C 1
ATOM 1221 O O . LYS A 1 150 ? -11.249 -6.708 21.830 1.00 91.75 150 LYS A O 1
ATOM 1226 N N . PRO A 1 151 ? -9.964 -4.965 21.164 1.00 91.31 151 PRO A N 1
ATOM 1227 C CA . PRO A 1 151 ? -9.688 -5.527 19.850 1.00 91.31 151 PRO A CA 1
ATOM 1228 C C . PRO A 1 151 ? -8.894 -6.827 19.999 1.00 91.31 151 PRO A C 1
ATOM 1230 O O . PRO A 1 151 ? -7.950 -6.912 20.782 1.00 91.31 151 PRO A O 1
ATOM 1233 N N . THR A 1 152 ? -9.286 -7.856 19.251 1.00 92.56 152 THR A N 1
ATOM 1234 C CA . THR A 1 152 ? -8.591 -9.154 19.242 1.00 92.56 152 THR A CA 1
ATOM 1235 C C . THR A 1 152 ? -7.458 -9.209 18.222 1.00 92.56 152 THR A C 1
ATOM 1237 O O . THR A 1 152 ? -6.593 -10.074 18.318 1.00 92.56 152 THR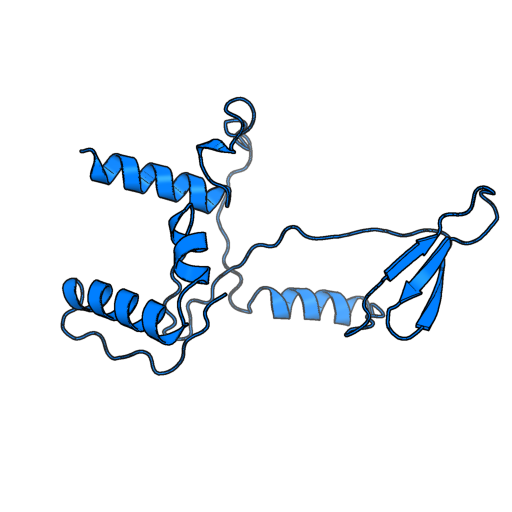 A O 1
ATOM 1240 N N . LYS A 1 153 ? -7.499 -8.332 17.214 1.00 91.94 153 LYS A N 1
ATOM 1241 C CA . LYS A 1 153 ? -6.503 -8.169 16.152 1.00 91.94 153 LYS A CA 1
ATOM 1242 C C . LYS A 1 153 ? -6.465 -6.697 15.751 1.00 91.94 153 LYS A C 1
ATOM 1244 O O . LYS A 1 153 ? -7.501 -6.034 15.800 1.00 91.94 153 LYS A O 1
ATOM 1249 N N . TRP A 1 154 ? -5.301 -6.219 15.340 1.00 92.69 154 TRP A N 1
ATOM 1250 C CA . TRP A 1 154 ? -5.110 -4.882 14.792 1.00 92.69 154 TRP A CA 1
ATOM 1251 C C . TRP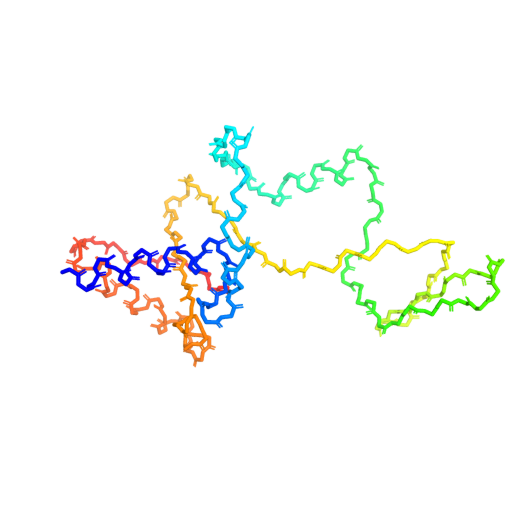 A 1 154 ? -4.032 -4.915 13.713 1.00 92.69 154 TRP A C 1
ATOM 1253 O O . TRP A 1 154 ? -3.235 -5.851 13.641 1.00 92.69 154 TRP A O 1
ATOM 1263 N N . LEU A 1 155 ? -4.057 -3.895 12.867 1.00 90.06 155 LEU A N 1
ATOM 1264 C CA . LEU A 1 155 ? -3.036 -3.592 11.881 1.00 90.06 155 LEU A CA 1
ATOM 1265 C C . LEU A 1 155 ? -2.885 -2.072 11.888 1.00 90.06 155 LEU A C 1
ATOM 1267 O O . LEU A 1 155 ? -3.880 -1.370 11.703 1.00 90.06 155 LEU A O 1
ATOM 1271 N N . VAL A 1 156 ? -1.671 -1.592 12.133 1.00 89.31 156 VAL A N 1
ATOM 1272 C CA . VAL A 1 156 ? -1.304 -0.183 11.981 1.00 89.31 156 VAL A CA 1
ATOM 1273 C C . VAL A 1 156 ? -0.469 -0.079 10.707 1.00 89.31 156 VAL A C 1
ATOM 1275 O O . VAL A 1 156 ? 0.361 -0.949 10.435 1.00 89.31 156 VAL A O 1
ATOM 1278 N N . THR A 1 157 ? -0.764 0.922 9.885 1.00 84.94 157 THR A N 1
ATOM 1279 C CA . THR A 1 157 ? -0.136 1.155 8.578 1.00 84.94 157 THR A CA 1
ATOM 1280 C C . THR A 1 157 ? 0.347 2.578 8.477 1.00 84.94 157 THR A C 1
ATOM 1282 O O . THR A 1 157 ? -0.425 3.447 8.947 1.00 84.94 157 THR A O 1
#

Secondary structure (DSSP, 8-state):
-HHHHHHHHHHHHHHHTS-TTTS-TTTTT---TT--------TTHHHHHHHHHHHHTT-----S--EEEEE--SSTTSPEEEEETTS-EEEES------PPP-----TTSSPPP----THHHHHHTTS-HHHHHHHHHHHHHHH-TTPPPPS-----

Sequence (157 aa):
MRRLVDMNLAYIEHYEASNLNELSAKSYLKSDADVEQCDLILPIGLGSFIEQIVQRNHLLIQLNTIVTNINIPTDKNDPIHISTQDNRHYLSKYVLITISFGFFHCHPHDHMLTLFVCGKISTELEQQTDEEIIEQIFQCLKRIYSQIPKPTKWLVT

Foldseek 3Di:
DVVVVVVVQQVLQQVVVHHPVPDDPVPSPPPPVPDPDDDDDDQVDPVVVVVCVCVVVVPDDDPPWAWDDWADDPDLPAWIWIATPVGDIDTHSDDDDDDDPDDDDDHDPPPDDDDDDGDPVLVVCVVDDPVVVQVVVVVVVCVVVVPDDRDPDDDDD

pLDDT: mean 85.72, std 13.31, range [34.25, 97.94]

Radius of gyration: 21.94 Å; chains: 1; bounding box: 43×41×60 Å